Protein AF-D6D650-F1 (afdb_monomer)

Solvent-accessible surface area (backbone atoms only — not comparable to full-atom values): 5796 Å² total; per-residue (Å²): 101,77,64,57,51,71,76,31,85,38,40,68,58,40,50,51,52,49,51,56,52,37,74,76,39,76,80,54,61,45,76,73,54,95,55,26,28,45,30,69,37,45,34,67,76,69,76,48,48,52,88,59,14,30,40,35,36,34,39,56,46,74,81,48,100,88,41,71,48,78,42,78,76,47,68,47,44,38,88,82,43,81,77,82,52,72,68,58,50,54,52,52,34,44,78,70,72,76,100

pLDDT: mean 91.14, std 5.17, range [70.19, 97.25]

Foldseek 3Di:
DVVVVVVAVQVVVQVVVVVVVCVVPVPDADDPPPQKHKHFTARVRVVPGSVQAKIWIWHWDDPDPPDIDIDGLDMDTCVVPVDDDPVNVVVSCVVVVND

Nearest PDB structures (foldseek):
  2b5g-assembly1_B  TM=4.042E-01  e=1.408E+00  unclassified
  7mqa-assembly1_SM  TM=4.825E-01  e=2.651E+00  Homo sapiens
  5nly-assembly2_B  TM=4.611E-01  e=1.598E+00  Homo sapiens
  8k80-assembly1_C  TM=4.547E-01  e=1.703E+00  Langya virus
  5nop-assembly1_A  TM=3.815E-01  e=2.193E+00  Mojiang virus

Organism: NCBI:txid657309

Mean predicted aligned error: 3.71 Å

Radius of gyration: 13.58 Å; Cα contacts (8 Å, |Δi|>4): 145; chains: 1; bounding box: 32×32×32 Å

Secondary structure (DSSP, 8-state):
-HHHHHH-TTHHHHHHHHHHHHHH-TT-SEEEETTEEEEEE--GGGTSHHHHSEEEEEEEEESSSS-EEEEEEEEEETTT-S---HHHHHHHHHHTT--

InterPro domains:
  IPR009387 Toxin HigB-2 [PF06296] (31-92)

Sequence (99 aa):
MKHLSKRYKSLKEDLRNFGNDLLLNPEQGVSLGNNLRKIRIAITSKNKGKSGGARVITYTIIWTEIDTEIKLLTIYDKSERANITDKEIEDILKQNGIL

Structure (mmCIF, N/CA/C/O backbone):
data_AF-D6D650-F1
#
_entry.id   AF-D6D650-F1
#
loop_
_atom_site.group_PDB
_atom_site.id
_atom_site.type_symbol
_atom_site.label_atom_id
_atom_site.label_alt_id
_atom_site.label_comp_id
_atom_site.label_asym_id
_atom_site.label_entity_id
_atom_site.label_seq_id
_atom_site.pdbx_PDB_ins_code
_atom_site.Cartn_x
_atom_site.Cartn_y
_atom_site.Cartn_z
_atom_site.occupancy
_atom_site.B_iso_or_equiv
_atom_site.auth_seq_id
_atom_site.auth_comp_id
_atom_site.auth_asym_id
_atom_site.auth_atom_id
_atom_site.pdbx_PDB_model_num
ATOM 1 N N . MET A 1 1 ? 8.220 -4.518 4.875 1.00 70.19 1 MET A N 1
ATOM 2 C CA . MET A 1 1 ? 8.961 -3.418 4.202 1.00 70.19 1 MET A CA 1
ATOM 3 C C . MET A 1 1 ? 10.462 -3.689 4.080 1.00 70.19 1 MET A C 1
ATOM 5 O O . MET A 1 1 ? 10.962 -3.652 2.964 1.00 70.19 1 MET A O 1
ATOM 9 N N . LYS A 1 2 ? 11.185 -3.997 5.177 1.00 80.94 2 LYS A N 1
ATOM 10 C CA . LYS A 1 2 ? 12.654 -4.195 5.157 1.00 80.94 2 LYS A CA 1
ATOM 11 C C . LYS A 1 2 ? 13.145 -5.199 4.100 1.00 80.94 2 LYS A C 1
ATOM 13 O O . LYS A 1 2 ? 14.218 -4.997 3.543 1.00 80.94 2 LYS A O 1
ATOM 18 N N . HIS A 1 3 ? 12.385 -6.258 3.803 1.00 89.75 3 HIS A N 1
ATOM 19 C CA . HIS A 1 3 ? 12.767 -7.245 2.787 1.00 89.75 3 HIS A CA 1
ATOM 20 C C . HIS A 1 3 ? 12.637 -6.703 1.356 1.00 89.75 3 HIS A C 1
ATOM 22 O O . HIS A 1 3 ? 13.592 -6.800 0.591 1.00 89.75 3 HIS A O 1
ATOM 28 N N . LEU A 1 4 ? 11.515 -6.054 1.015 1.00 90.88 4 LEU A N 1
ATOM 29 C CA . LEU A 1 4 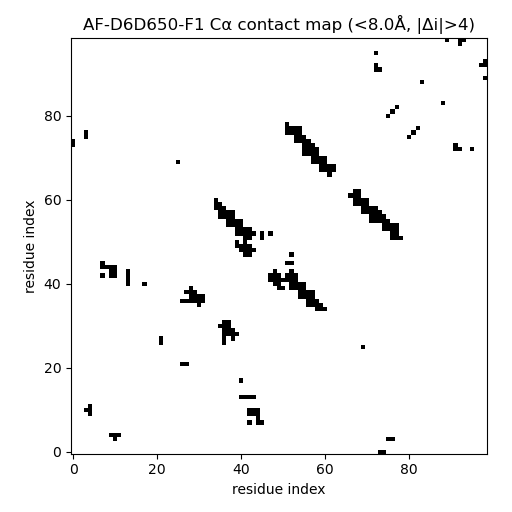? 11.311 -5.454 -0.309 1.00 90.88 4 LEU A CA 1
ATOM 30 C C . LEU A 1 4 ? 12.347 -4.366 -0.601 1.00 90.88 4 LEU A C 1
ATOM 32 O O . LEU A 1 4 ? 12.874 -4.320 -1.707 1.00 90.88 4 LEU A O 1
ATOM 36 N N . SER A 1 5 ? 12.688 -3.530 0.386 1.00 89.81 5 SER A N 1
ATOM 37 C CA . SER A 1 5 ? 13.705 -2.482 0.216 1.00 89.81 5 SER A CA 1
ATOM 38 C C . SER A 1 5 ? 15.106 -3.049 -0.022 1.00 89.81 5 SER A C 1
ATOM 40 O O . SER A 1 5 ? 15.894 -2.434 -0.731 1.00 89.81 5 SER A O 1
ATOM 42 N N . LYS A 1 6 ? 15.423 -4.226 0.537 1.00 91.62 6 LYS A N 1
ATOM 43 C CA . LYS A 1 6 ? 16.674 -4.944 0.238 1.00 91.62 6 LYS A CA 1
ATOM 44 C C . LYS A 1 6 ? 16.648 -5.571 -1.156 1.00 91.62 6 LYS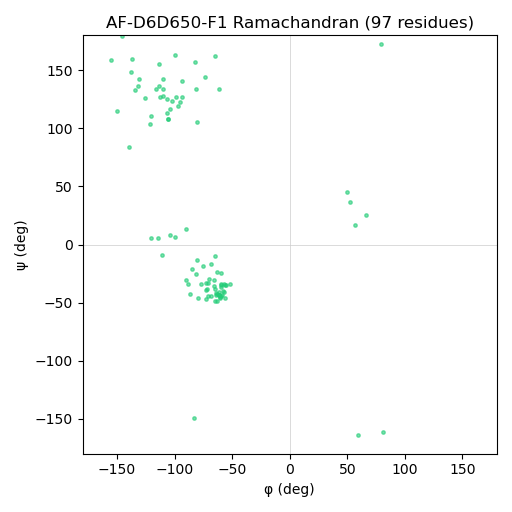 A C 1
ATOM 46 O O . LYS A 1 6 ? 17.658 -5.562 -1.850 1.00 91.62 6 LYS A O 1
ATOM 51 N N . ARG A 1 7 ? 15.497 -6.119 -1.558 1.00 93.69 7 ARG A N 1
ATOM 52 C CA . ARG A 1 7 ? 15.316 -6.807 -2.843 1.00 93.69 7 ARG A CA 1
ATOM 53 C C . ARG A 1 7 ? 15.309 -5.843 -4.030 1.00 93.69 7 ARG A C 1
ATOM 55 O O . ARG A 1 7 ? 15.844 -6.166 -5.087 1.00 93.69 7 ARG A O 1
ATOM 62 N N . TYR A 1 8 ? 14.710 -4.666 -3.865 1.00 95.69 8 TYR A N 1
ATOM 63 C CA . TYR A 1 8 ? 14.469 -3.712 -4.942 1.00 95.69 8 TYR A CA 1
ATOM 64 C C . TYR A 1 8 ? 15.132 -2.368 -4.652 1.00 95.69 8 TYR A C 1
ATOM 66 O O . TYR A 1 8 ? 14.616 -1.561 -3.882 1.00 95.69 8 TYR A O 1
ATOM 74 N N . LYS A 1 9 ? 16.258 -2.105 -5.332 1.00 94.38 9 LYS A N 1
ATOM 75 C CA . LYS A 1 9 ? 17.073 -0.888 -5.154 1.00 94.38 9 LYS A CA 1
ATOM 76 C C . LYS A 1 9 ? 16.276 0.410 -5.347 1.00 94.38 9 LYS A C 1
ATOM 78 O O . LYS A 1 9 ? 16.536 1.391 -4.664 1.00 94.38 9 LYS A O 1
ATOM 83 N N . SER A 1 10 ? 15.304 0.398 -6.261 1.00 96.88 10 SER A N 1
ATOM 84 C CA . SER A 1 10 ? 14.473 1.568 -6.590 1.00 96.88 10 SER A CA 1
ATOM 85 C C . SER A 1 10 ? 13.326 1.829 -5.613 1.00 96.88 10 SER A C 1
ATOM 87 O O . SER A 1 10 ? 12.789 2.931 -5.606 1.00 96.88 10 SER A O 1
ATOM 89 N N . LEU A 1 11 ? 12.985 0.877 -4.732 1.00 95.44 11 LEU A N 1
ATOM 90 C CA . LEU A 1 11 ? 11.737 0.935 -3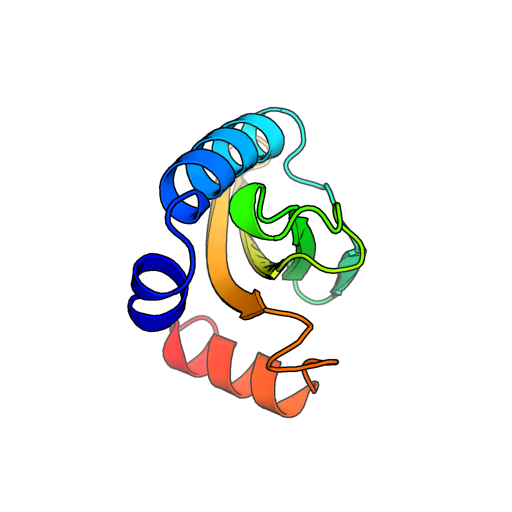.965 1.00 95.44 11 LEU A CA 1
ATOM 91 C C . LEU A 1 11 ? 11.618 2.183 -3.085 1.00 95.44 11 LEU A C 1
ATOM 93 O O . LEU A 1 11 ? 10.520 2.686 -2.877 1.00 95.44 11 LEU A O 1
ATOM 97 N N . LYS A 1 12 ? 12.737 2.681 -2.549 1.00 94.56 12 LYS A N 1
ATOM 98 C CA . LYS A 1 12 ? 12.737 3.903 -1.736 1.00 94.56 12 LYS A CA 1
ATOM 99 C C . LYS A 1 12 ? 12.311 5.124 -2.559 1.00 94.56 12 LYS A C 1
ATOM 101 O O . LYS A 1 12 ? 11.544 5.939 -2.060 1.00 94.56 12 LYS A O 1
ATOM 106 N N . GLU A 1 13 ? 12.795 5.227 -3.793 1.00 97.06 13 GLU A N 1
ATOM 107 C CA . GLU A 1 13 ? 12.409 6.297 -4.715 1.00 97.06 13 GLU A CA 1
ATOM 108 C C . GLU A 1 13 ? 10.968 6.116 -5.191 1.00 97.06 13 GLU A C 1
ATOM 110 O O . GLU A 1 13 ? 10.179 7.054 -5.143 1.00 97.06 13 GLU A O 1
ATOM 115 N N . ASP A 1 14 ? 10.591 4.884 -5.550 1.00 96.94 14 ASP A N 1
ATOM 116 C CA . ASP A 1 14 ? 9.228 4.554 -5.977 1.00 96.94 14 ASP A CA 1
ATOM 117 C C . ASP A 1 14 ? 8.195 4.927 -4.902 1.00 96.94 14 ASP A C 1
ATOM 119 O O . ASP A 1 14 ? 7.136 5.467 -5.214 1.00 96.94 14 ASP A O 1
ATOM 123 N N . LEU A 1 15 ? 8.511 4.681 -3.624 1.00 95.06 15 LEU A N 1
ATOM 124 C CA . LEU A 1 15 ? 7.658 5.056 -2.496 1.00 95.06 15 LEU A CA 1
ATOM 125 C C . LEU A 1 15 ? 7.613 6.563 -2.244 1.00 95.06 15 LEU A C 1
A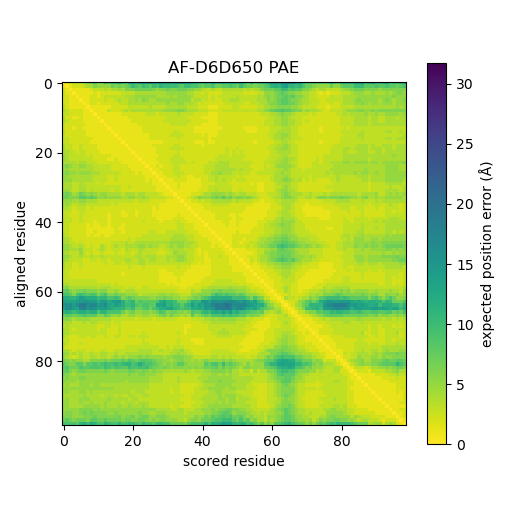TOM 127 O O . LEU A 1 15 ? 6.571 7.061 -1.825 1.00 95.06 15 LEU A O 1
ATOM 131 N N . ARG A 1 16 ? 8.707 7.293 -2.496 1.00 95.75 16 ARG A N 1
ATOM 132 C CA . ARG A 1 16 ? 8.698 8.759 -2.408 1.00 95.75 16 ARG A CA 1
ATOM 133 C C . ARG A 1 16 ? 7.775 9.352 -3.470 1.00 95.75 16 ARG A C 1
ATOM 135 O O . ARG A 1 16 ? 6.918 10.163 -3.138 1.00 95.75 16 ARG A O 1
ATOM 142 N N . ASN A 1 17 ? 7.911 8.899 -4.714 1.00 96.44 17 ASN A N 1
ATOM 143 C CA . ASN A 1 17 ? 7.053 9.330 -5.817 1.00 96.44 17 ASN A CA 1
ATOM 144 C C . ASN A 1 17 ? 5.592 8.964 -5.556 1.00 96.44 17 ASN A C 1
ATOM 146 O O . ASN A 1 17 ? 4.713 9.805 -5.695 1.00 96.44 17 ASN A O 1
ATOM 150 N N . PHE A 1 18 ? 5.347 7.746 -5.071 1.00 96.12 18 PHE A N 1
ATOM 151 C CA . PHE A 1 18 ? 4.015 7.331 -4.649 1.00 96.12 1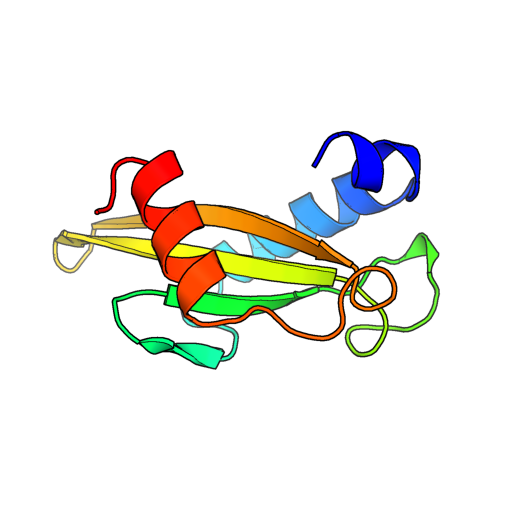8 PHE A CA 1
ATOM 152 C C . PHE A 1 18 ? 3.434 8.232 -3.547 1.00 96.12 18 PHE A C 1
ATOM 154 O O . PHE A 1 18 ? 2.254 8.558 -3.600 1.00 96.12 18 PHE A O 1
ATOM 161 N N . GLY A 1 19 ? 4.241 8.662 -2.571 1.00 94.88 19 GLY A N 1
ATOM 162 C CA . GLY A 1 19 ? 3.808 9.613 -1.546 1.00 94.88 19 GLY A CA 1
ATOM 163 C C . GLY A 1 19 ? 3.346 10.946 -2.140 1.00 94.88 19 GLY A C 1
ATOM 164 O O . GLY A 1 19 ? 2.279 11.433 -1.778 1.00 94.88 19 GLY A O 1
ATOM 165 N N . ASN A 1 20 ? 4.089 11.493 -3.105 1.00 95.69 20 ASN A N 1
ATOM 166 C CA . ASN A 1 20 ? 3.690 12.713 -3.815 1.00 95.69 20 ASN A CA 1
ATOM 167 C C . ASN A 1 20 ? 2.396 12.509 -4.620 1.00 95.69 20 ASN A C 1
ATOM 169 O O . ASN A 1 20 ? 1.491 13.338 -4.547 1.00 95.69 20 ASN A O 1
ATOM 173 N N . ASP A 1 21 ? 2.272 11.382 -5.328 1.00 94.94 21 ASP A N 1
ATOM 174 C CA . ASP A 1 21 ? 1.050 11.025 -6.057 1.00 94.94 21 ASP A CA 1
ATOM 175 C C . ASP A 1 21 ? -0.158 10.920 -5.112 1.00 94.94 21 ASP A C 1
ATOM 177 O O . ASP A 1 21 ? -1.277 11.277 -5.478 1.00 94.94 21 ASP A O 1
ATOM 181 N N . LEU A 1 22 ? 0.055 10.418 -3.893 1.00 93.44 22 LEU A N 1
ATOM 182 C CA . LEU A 1 22 ? -0.984 10.253 -2.880 1.00 93.44 22 LEU A CA 1
ATOM 183 C C . LEU A 1 22 ? -1.425 11.580 -2.264 1.00 93.44 22 LEU A C 1
ATOM 185 O O . LEU A 1 22 ? -2.607 11.733 -1.985 1.00 93.44 22 LEU A O 1
ATOM 189 N N . LEU A 1 23 ? -0.520 12.549 -2.120 1.00 91.25 23 LEU A N 1
ATOM 190 C CA . LEU A 1 23 ? -0.882 13.910 -1.710 1.00 91.25 23 LEU A CA 1
ATOM 191 C C . LEU A 1 23 ? -1.736 14.618 -2.771 1.00 91.25 23 LEU A C 1
ATOM 193 O O . LEU A 1 23 ? -2.638 15.374 -2.426 1.00 91.25 23 LEU A O 1
ATOM 197 N N . LEU A 1 24 ? -1.473 14.362 -4.056 1.00 93.62 24 LEU A N 1
ATOM 198 C CA . LEU A 1 24 ? -2.252 14.930 -5.161 1.00 93.62 24 LEU A CA 1
ATOM 199 C C . LEU A 1 24 ? -3.600 14.227 -5.360 1.00 93.62 24 LEU A C 1
ATOM 201 O O . LEU A 1 24 ? -4.574 14.858 -5.766 1.00 93.62 24 LEU A O 1
ATOM 205 N N . ASN A 1 25 ? -3.659 12.919 -5.105 1.00 92.94 25 ASN A N 1
ATOM 206 C CA . ASN A 1 25 ? -4.877 12.124 -5.212 1.00 92.94 25 ASN A CA 1
ATOM 207 C C . ASN A 1 25 ? -4.987 11.112 -4.051 1.00 92.94 25 ASN A C 1
ATOM 209 O O . ASN A 1 25 ? -4.636 9.934 -4.223 1.00 92.94 25 ASN A O 1
ATOM 213 N N . PRO A 1 26 ? -5.501 11.555 -2.886 1.00 89.94 26 PRO A N 1
ATOM 214 C CA . PRO A 1 26 ? -5.718 10.718 -1.700 1.00 89.94 26 PRO A CA 1
ATOM 215 C C . PRO A 1 26 ? -6.621 9.505 -1.963 1.00 89.94 26 PRO A C 1
ATOM 217 O O . PRO A 1 26 ? -6.403 8.414 -1.437 1.00 89.94 26 PRO A O 1
ATOM 220 N N . GLU A 1 27 ? -7.602 9.673 -2.853 1.00 91.12 27 GLU A N 1
ATOM 221 C CA . GLU A 1 27 ? -8.639 8.684 -3.155 1.00 91.12 27 GLU A CA 1
ATOM 222 C C . GLU A 1 27 ? -8.246 7.716 -4.288 1.00 91.12 27 GLU A C 1
ATOM 224 O O . GLU A 1 27 ? -9.085 6.983 -4.823 1.00 91.12 27 GLU A O 1
ATOM 229 N N . GLN A 1 28 ? -6.970 7.674 -4.678 1.00 94.75 28 GLN A N 1
ATOM 230 C CA . GLN A 1 28 ? -6.515 6.787 -5.745 1.00 94.75 28 GLN A CA 1
ATOM 231 C C . GLN A 1 28 ? -6.644 5.292 -5.390 1.00 94.75 28 GLN A C 1
ATOM 233 O O . GLN A 1 28 ? -6.730 4.873 -4.234 1.00 94.75 28 GLN A O 1
ATOM 238 N N . GLY A 1 29 ? -6.609 4.447 -6.421 1.00 94.38 29 GLY A N 1
ATOM 239 C CA . GLY A 1 29 ? -6.703 2.996 -6.270 1.00 94.38 29 GLY A CA 1
ATOM 240 C C . GLY A 1 29 ? -8.136 2.492 -6.108 1.00 94.38 29 GLY A C 1
ATOM 241 O O . GLY A 1 29 ? -9.097 3.151 -6.492 1.00 94.38 29 GLY A O 1
ATOM 242 N N . VAL A 1 30 ? -8.266 1.270 -5.596 1.00 95.50 30 VAL A N 1
ATOM 243 C CA . VAL A 1 30 ? -9.556 0.579 -5.460 1.00 95.50 30 VAL A CA 1
ATOM 244 C C . VAL A 1 30 ? -9.957 0.558 -3.993 1.00 95.50 30 VAL A C 1
ATOM 246 O O . VAL A 1 30 ? -9.180 0.073 -3.170 1.00 95.50 30 VAL A O 1
ATOM 249 N N . SER A 1 31 ? -11.156 1.054 -3.678 1.00 94.50 31 SER A N 1
ATOM 250 C CA . SER A 1 31 ? -11.728 0.930 -2.334 1.00 94.50 31 SER A CA 1
ATOM 251 C C . SER A 1 31 ? -11.919 -0.542 -1.974 1.00 94.50 31 SER A C 1
ATOM 253 O O . SER A 1 31 ? -12.400 -1.332 -2.789 1.00 94.50 31 SER A O 1
ATOM 255 N N . LEU A 1 32 ? -11.513 -0.907 -0.762 1.00 91.50 32 LEU A N 1
ATOM 256 C CA . LEU A 1 32 ? -11.781 -2.211 -0.156 1.00 91.50 32 LEU A CA 1
ATOM 257 C C . LEU A 1 32 ? -12.892 -2.124 0.910 1.00 91.50 32 LEU A C 1
ATOM 259 O O . LEU A 1 32 ? -13.131 -3.101 1.610 1.00 91.50 32 LEU A O 1
ATOM 263 N N . GLY A 1 33 ? -13.562 -0.969 1.035 1.00 88.75 33 GLY A N 1
ATOM 264 C CA . GLY A 1 33 ? -14.477 -0.666 2.143 1.00 88.75 33 GLY A CA 1
ATOM 265 C C . GLY A 1 33 ? -13.737 -0.248 3.419 1.00 88.75 33 GLY A C 1
ATOM 266 O O . GLY A 1 33 ? -12.513 -0.300 3.471 1.00 88.75 33 GLY A O 1
ATOM 267 N N . ASN A 1 34 ? -14.468 0.198 4.447 1.00 86.69 34 ASN A N 1
ATOM 268 C CA . ASN A 1 34 ? -13.916 0.553 5.768 1.00 86.69 34 ASN A CA 1
ATOM 269 C C . ASN A 1 34 ? -12.700 1.501 5.712 1.00 86.69 34 ASN A C 1
ATOM 271 O O . ASN A 1 34 ? -11.682 1.248 6.348 1.00 86.69 34 ASN A O 1
ATOM 275 N N . ASN A 1 35 ? -12.778 2.558 4.896 1.00 91.38 35 ASN A N 1
ATOM 276 C CA . ASN A 1 35 ? -11.695 3.524 4.653 1.00 91.38 35 ASN A CA 1
ATOM 277 C C . ASN A 1 35 ? -10.372 2.915 4.151 1.00 91.38 35 ASN A C 1
ATOM 279 O O . ASN A 1 35 ? -9.328 3.568 4.188 1.00 91.38 35 ASN A O 1
ATOM 283 N N . LEU A 1 36 ? -10.400 1.675 3.657 1.00 93.50 36 LEU A N 1
ATOM 284 C CA . LEU A 1 36 ? -9.245 1.007 3.083 1.00 93.50 36 LEU A CA 1
ATOM 285 C C . LEU A 1 36 ? -9.189 1.187 1.574 1.00 93.50 36 LEU A C 1
ATOM 287 O O . LEU A 1 36 ? -10.190 1.056 0.863 1.00 93.50 36 LEU A O 1
ATOM 291 N N . ARG A 1 37 ? -7.976 1.386 1.059 1.00 95.00 37 ARG A N 1
ATOM 292 C CA . ARG A 1 37 ? -7.712 1.436 -0.382 1.00 95.00 37 ARG A CA 1
ATOM 293 C C . ARG A 1 37 ? -6.543 0.538 -0.759 1.00 95.00 37 ARG A C 1
ATOM 295 O O . ARG A 1 37 ? -5.551 0.422 -0.044 1.00 95.00 37 ARG A O 1
ATOM 302 N N . LYS A 1 38 ? -6.661 -0.106 -1.921 1.00 94.56 38 LYS A N 1
ATOM 303 C CA . LYS A 1 38 ? -5.611 -0.908 -2.557 1.00 94.56 38 LYS A CA 1
ATOM 304 C C . LYS A 1 38 ? -5.044 -0.155 -3.744 1.00 94.56 38 LYS A C 1
ATOM 306 O O . LYS A 1 38 ? -5.712 -0.005 -4.771 1.00 94.56 38 LYS A O 1
ATOM 311 N N . ILE A 1 39 ? -3.786 0.243 -3.635 1.00 96.12 39 ILE A N 1
ATOM 312 C CA . ILE A 1 39 ? -3.116 1.066 -4.638 1.00 96.12 39 ILE A CA 1
ATOM 313 C C . ILE A 1 39 ? -1.994 0.270 -5.301 1.00 96.12 39 ILE A C 1
ATOM 315 O O . ILE A 1 39 ? -1.251 -0.465 -4.652 1.00 96.12 39 ILE A O 1
ATOM 319 N N . ARG A 1 40 ? -1.900 0.370 -6.630 1.00 95.19 40 ARG A N 1
ATOM 320 C CA . ARG A 1 40 ? -0.888 -0.322 -7.439 1.00 95.19 40 ARG A CA 1
ATOM 321 C C . ARG A 1 40 ? 0.264 0.626 -7.725 1.00 95.19 40 ARG A C 1
ATOM 323 O O . ARG A 1 40 ? 0.070 1.619 -8.425 1.00 95.19 40 ARG A O 1
ATOM 330 N N . ILE A 1 41 ? 1.455 0.259 -7.277 1.00 96.00 41 ILE A N 1
ATOM 331 C CA . ILE A 1 41 ? 2.682 1.006 -7.544 1.00 96.00 41 ILE A CA 1
ATOM 332 C C . ILE A 1 41 ? 3.576 0.216 -8.497 1.00 96.00 41 ILE A C 1
ATOM 334 O O . ILE A 1 41 ? 3.647 -1.016 -8.445 1.00 96.00 41 ILE A O 1
ATOM 338 N N . ALA A 1 42 ? 4.248 0.916 -9.404 1.00 96.81 42 ALA A N 1
ATOM 339 C CA . ALA A 1 42 ? 5.342 0.313 -10.148 1.00 96.81 42 ALA A CA 1
ATOM 340 C C . ALA A 1 42 ? 6.547 0.182 -9.207 1.00 96.81 42 ALA A C 1
ATOM 342 O O . ALA A 1 42 ? 6.762 1.040 -8.361 1.00 96.81 42 ALA A O 1
ATOM 343 N N . ILE A 1 43 ? 7.314 -0.898 -9.356 1.00 96.81 43 ILE A N 1
ATOM 344 C CA . ILE A 1 43 ? 8.663 -0.969 -8.793 1.00 96.81 43 ILE A CA 1
ATOM 345 C C . ILE A 1 43 ? 9.599 -0.818 -9.980 1.00 96.81 43 ILE A C 1
ATOM 347 O O . ILE A 1 43 ? 9.665 -1.730 -10.814 1.00 96.81 43 ILE A O 1
ATOM 351 N N . THR A 1 44 ? 10.271 0.322 -10.096 1.00 97.25 44 THR A N 1
ATOM 352 C CA . THR A 1 44 ? 10.976 0.708 -11.328 1.00 97.25 44 THR A CA 1
ATOM 353 C C . THR A 1 44 ? 12.038 -0.323 -11.698 1.00 97.25 44 THR A C 1
ATOM 355 O O . THR A 1 44 ? 12.068 -0.816 -12.821 1.00 97.25 44 THR A O 1
ATOM 358 N N . SER A 1 45 ? 12.807 -0.801 -10.718 1.00 96.75 45 SER A N 1
ATOM 359 C CA . SER A 1 45 ? 13.850 -1.817 -10.920 1.00 96.75 45 SER A CA 1
ATOM 360 C C . SER A 1 45 ? 13.327 -3.185 -11.369 1.00 96.75 45 SER A C 1
ATOM 362 O O . SER A 1 45 ? 14.131 -4.043 -11.721 1.00 96.75 45 SER A O 1
ATOM 364 N N . LYS A 1 46 ? 12.007 -3.428 -11.353 1.00 94.81 46 LYS A N 1
ATOM 365 C CA . LYS A 1 46 ? 11.418 -4.650 -11.923 1.00 94.81 46 LYS A CA 1
ATOM 366 C C . LYS A 1 46 ? 11.160 -4.539 -13.426 1.00 94.81 46 LYS A C 1
ATOM 368 O O . LYS A 1 46 ? 11.019 -5.577 -14.062 1.00 94.81 46 LYS A O 1
ATOM 373 N N . ASN A 1 47 ? 11.055 -3.333 -13.993 1.00 94.69 47 ASN A N 1
ATOM 374 C CA . ASN A 1 47 ? 10.726 -3.107 -15.409 1.00 94.69 47 ASN A CA 1
ATOM 375 C C . ASN A 1 47 ? 9.450 -3.843 -15.882 1.00 94.69 47 ASN A C 1
ATOM 377 O O . ASN A 1 47 ? 9.383 -4.355 -16.997 1.00 94.69 47 ASN A O 1
ATOM 381 N N . LYS A 1 48 ? 8.425 -3.939 -15.019 1.00 94.06 48 LYS A N 1
ATOM 382 C CA . LYS A 1 48 ? 7.127 -4.592 -15.321 1.00 94.06 48 LYS A CA 1
ATOM 383 C C . LYS A 1 48 ? 5.914 -3.657 -15.194 1.00 94.06 48 LYS A C 1
ATOM 385 O O . LYS A 1 48 ? 4.775 -4.114 -15.273 1.00 94.06 48 LYS A O 1
ATOM 390 N N . GLY A 1 49 ? 6.139 -2.365 -14.944 1.00 94.50 49 GLY A N 1
ATOM 391 C CA . GLY A 1 49 ? 5.078 -1.388 -14.680 1.00 94.50 49 GLY A CA 1
ATOM 392 C C . GLY A 1 49 ? 4.207 -1.729 -13.458 1.00 94.50 49 GLY A C 1
ATOM 393 O O . GLY A 1 49 ? 4.553 -2.570 -12.625 1.00 94.50 49 GLY A O 1
ATOM 394 N N . LYS A 1 50 ? 3.033 -1.090 -13.348 1.00 93.69 50 LYS A N 1
ATOM 395 C CA . LYS A 1 50 ? 2.096 -1.264 -12.214 1.00 93.69 50 LYS A CA 1
ATOM 396 C C . LYS A 1 50 ? 1.443 -2.653 -12.153 1.00 93.69 50 LYS A C 1
ATOM 398 O O . LYS A 1 50 ? 0.813 -3.006 -11.158 1.00 93.69 50 LYS A O 1
ATOM 403 N N . SER A 1 51 ? 1.469 -3.435 -13.235 1.00 91.75 51 SER A N 1
ATOM 404 C CA . SER A 1 51 ? 0.872 -4.782 -13.288 1.00 91.75 51 SER A CA 1
ATOM 405 C C . SER A 1 51 ? 1.760 -5.864 -12.695 1.00 91.75 51 SER A C 1
ATOM 407 O O . SER A 1 51 ? 1.204 -6.861 -12.229 1.00 91.75 51 SER A O 1
ATOM 409 N N . GLY A 1 52 ? 3.079 -5.657 -12.677 1.00 92.75 52 GLY A N 1
ATOM 410 C CA . GLY A 1 52 ? 4.063 -6.536 -12.038 1.00 92.75 52 GLY A CA 1
ATOM 411 C C . GLY A 1 52 ? 4.796 -5.914 -10.843 1.00 92.75 52 GLY A C 1
ATOM 412 O O . GLY A 1 52 ? 5.740 -6.523 -10.341 1.00 92.75 52 GLY A O 1
ATOM 413 N N . GLY A 1 53 ? 4.401 -4.711 -10.419 1.00 95.06 53 GLY A N 1
ATOM 414 C CA . GLY A 1 53 ? 4.950 -4.018 -9.254 1.00 95.06 53 GLY A CA 1
ATOM 415 C C . GLY A 1 53 ? 4.328 -4.461 -7.925 1.00 95.06 53 GLY A C 1
ATOM 416 O O . GLY A 1 53 ? 3.898 -5.607 -7.766 1.00 95.06 53 GLY A O 1
ATOM 417 N N . ALA A 1 54 ? 4.272 -3.534 -6.972 1.00 95.31 54 ALA A N 1
ATOM 418 C CA . ALA A 1 54 ? 3.734 -3.772 -5.638 1.00 95.31 54 ALA A CA 1
ATOM 419 C C . ALA A 1 54 ? 2.300 -3.260 -5.476 1.00 95.31 54 ALA A C 1
ATOM 421 O O . ALA A 1 54 ? 1.785 -2.454 -6.257 1.00 95.31 54 ALA A O 1
ATOM 422 N N . ARG A 1 55 ? 1.652 -3.756 -4.426 1.00 94.56 55 ARG A N 1
ATOM 423 C CA . ARG A 1 55 ? 0.378 -3.258 -3.929 1.00 94.56 55 ARG A CA 1
ATOM 424 C C . ARG A 1 55 ? 0.569 -2.711 -2.530 1.00 94.56 55 ARG A C 1
ATOM 426 O O . ARG A 1 55 ? 1.199 -3.359 -1.697 1.00 94.56 55 ARG A O 1
ATOM 433 N N . VAL A 1 56 ? 0.009 -1.535 -2.305 1.00 95.25 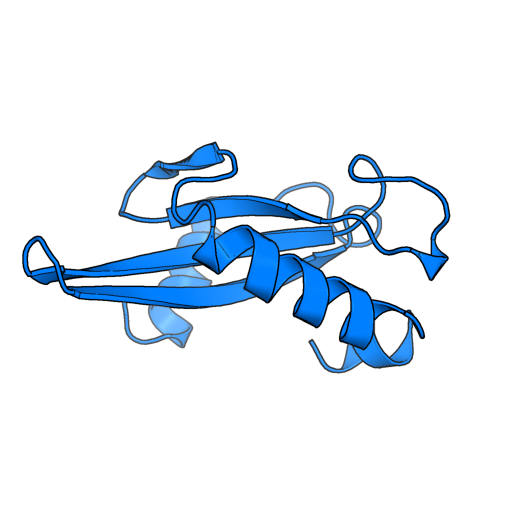56 VAL A N 1
ATOM 434 C CA . VAL A 1 56 ? -0.021 -0.852 -1.016 1.00 95.25 56 VAL A CA 1
ATOM 435 C C . VAL A 1 56 ? -1.459 -0.866 -0.520 1.00 95.25 56 VAL A C 1
ATOM 437 O O . VAL A 1 56 ? -2.374 -0.596 -1.301 1.00 95.25 56 VAL A O 1
ATOM 440 N N . ILE A 1 57 ? -1.654 -1.216 0.748 1.00 94.31 57 ILE A N 1
ATOM 441 C CA . ILE A 1 57 ? -2.930 -1.049 1.443 1.00 94.31 57 ILE A CA 1
ATOM 442 C C . ILE A 1 57 ? -2.810 0.172 2.341 1.00 94.31 57 ILE A C 1
ATOM 444 O O . ILE A 1 57 ? -1.907 0.231 3.181 1.00 94.31 57 ILE A O 1
ATOM 448 N N . THR A 1 58 ? -3.706 1.130 2.147 1.00 95.06 58 THR A N 1
ATOM 449 C CA . THR A 1 58 ? -3.804 2.341 2.961 1.00 95.06 58 THR A CA 1
ATOM 450 C C . THR A 1 58 ? -5.099 2.355 3.756 1.00 95.06 58 THR A C 1
ATOM 452 O O . THR A 1 58 ? -6.071 1.727 3.341 1.00 95.06 58 THR A O 1
ATOM 455 N N . TYR A 1 59 ? -5.097 3.081 4.871 1.00 93.31 59 TYR A N 1
ATOM 456 C CA . TYR A 1 59 ? -6.268 3.396 5.682 1.00 93.31 59 TYR A CA 1
ATOM 457 C C . TYR A 1 59 ? -6.371 4.905 5.868 1.00 93.31 59 TYR A C 1
ATOM 459 O O . TYR A 1 59 ? -5.404 5.531 6.307 1.00 93.31 59 TYR A O 1
ATOM 467 N N . THR A 1 60 ? -7.522 5.473 5.527 1.00 91.50 60 THR A N 1
ATOM 468 C CA . THR A 1 60 ? -7.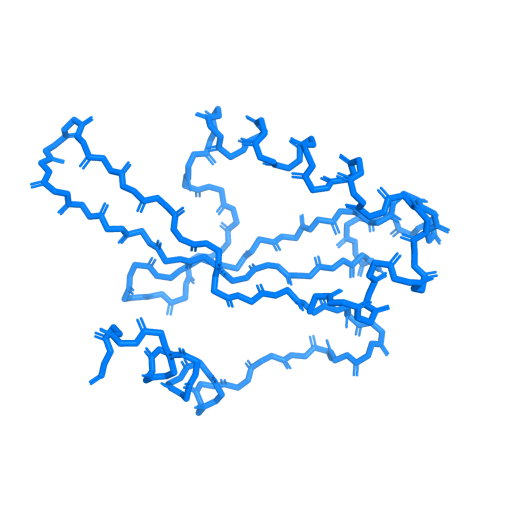789 6.905 5.671 1.00 91.50 60 THR A CA 1
ATOM 469 C C . THR A 1 60 ? -8.515 7.166 6.988 1.00 91.50 60 THR A C 1
ATOM 471 O O . THR A 1 60 ? -9.587 6.617 7.243 1.00 91.50 60 THR A O 1
ATOM 474 N N . ILE A 1 61 ? -7.940 8.017 7.830 1.00 86.94 61 ILE A N 1
ATOM 475 C CA . ILE A 1 61 ? -8.584 8.568 9.020 1.00 86.94 61 ILE A CA 1
ATOM 476 C C . ILE A 1 61 ? -9.094 9.953 8.655 1.00 86.94 61 ILE A C 1
ATOM 478 O O . ILE A 1 61 ? -8.339 10.782 8.154 1.00 86.94 61 ILE A O 1
ATOM 482 N N . ILE A 1 62 ? -10.375 10.192 8.905 1.00 84.19 62 ILE A N 1
ATOM 483 C CA . ILE A 1 62 ? -11.019 11.481 8.674 1.00 84.19 62 ILE A CA 1
ATOM 484 C C . ILE A 1 62 ? -11.221 12.112 10.049 1.00 84.19 62 ILE A C 1
ATOM 486 O O . ILE A 1 62 ? -12.038 11.624 10.830 1.00 84.19 62 ILE A O 1
ATOM 490 N N . TRP A 1 63 ? -10.442 13.146 10.362 1.00 82.81 63 TRP A N 1
ATOM 491 C CA . TRP A 1 63 ? -10.552 13.883 11.623 1.00 82.81 63 TRP A CA 1
ATOM 492 C C . TRP A 1 63 ? -11.604 14.990 11.513 1.00 82.81 63 TRP A C 1
ATOM 494 O O . TRP A 1 63 ? -12.426 15.160 12.411 1.00 82.81 63 TRP A O 1
ATOM 504 N N . THR A 1 64 ? -11.608 15.712 10.389 1.00 81.38 64 THR A N 1
ATOM 505 C CA . THR A 1 64 ? -12.619 16.714 10.009 1.00 81.38 64 THR A CA 1
ATOM 506 C C . THR A 1 64 ? -12.811 16.696 8.486 1.00 81.38 64 THR A C 1
ATOM 508 O O . THR A 1 64 ? -12.120 15.956 7.791 1.00 81.38 64 THR A O 1
ATOM 511 N N . GLU A 1 65 ? -13.705 17.524 7.933 1.00 73.56 65 GLU A N 1
ATOM 512 C CA . GLU A 1 65 ? -13.874 17.632 6.470 1.00 73.56 65 GLU A CA 1
ATOM 513 C C . GLU A 1 65 ? -12.601 18.084 5.731 1.00 73.56 65 GLU A C 1
ATOM 515 O O . GLU A 1 65 ? -12.438 17.781 4.551 1.00 73.56 65 GLU A O 1
ATOM 520 N N . ILE A 1 66 ? -11.692 18.788 6.416 1.00 77.25 66 ILE A N 1
ATOM 521 C CA . ILE A 1 66 ? -10.455 19.335 5.834 1.00 77.25 66 ILE A CA 1
ATOM 522 C C . ILE A 1 66 ? -9.185 18.640 6.333 1.00 77.25 66 ILE A C 1
ATOM 524 O O . ILE A 1 66 ? -8.108 18.896 5.797 1.00 77.25 66 ILE A O 1
ATOM 528 N N . ASP A 1 67 ? -9.297 17.781 7.348 1.00 83.06 67 ASP A N 1
ATOM 529 C CA . ASP A 1 67 ? -8.155 17.121 7.976 1.00 83.06 67 ASP A CA 1
ATOM 530 C C . ASP A 1 67 ? -8.287 15.604 7.867 1.00 83.06 67 ASP A C 1
ATOM 532 O O . ASP A 1 67 ? -9.165 14.976 8.473 1.00 83.06 67 ASP A O 1
ATOM 536 N N . THR A 1 68 ? -7.409 15.024 7.053 1.00 86.12 68 THR A N 1
ATOM 537 C CA . THR A 1 68 ? -7.367 13.590 6.782 1.00 86.12 68 THR A CA 1
ATOM 538 C C . THR A 1 68 ? -5.942 13.082 6.918 1.00 86.12 68 THR A C 1
ATOM 540 O O . THR A 1 68 ? -4.987 13.689 6.436 1.00 86.12 68 THR A O 1
ATOM 543 N N . GLU A 1 69 ? -5.796 11.932 7.562 1.00 90.31 69 GLU A N 1
ATOM 544 C CA . GLU A 1 69 ? -4.524 11.237 7.703 1.00 90.31 69 GLU A CA 1
ATOM 545 C C . GLU A 1 69 ? -4.589 9.930 6.913 1.00 90.31 69 GLU A C 1
ATOM 547 O O . GLU A 1 69 ? -5.479 9.108 7.125 1.00 90.31 69 GLU A O 1
ATOM 552 N N . ILE A 1 70 ? -3.625 9.700 6.019 1.00 92.06 70 ILE A N 1
ATOM 553 C CA . ILE A 1 70 ? -3.515 8.426 5.304 1.00 92.06 70 ILE A CA 1
ATOM 554 C C . ILE A 1 70 ? -2.383 7.594 5.898 1.00 92.06 70 ILE A C 1
ATOM 556 O O . ILE A 1 70 ? -1.204 7.932 5.783 1.00 92.06 70 ILE A O 1
ATOM 560 N N . LYS A 1 71 ? -2.738 6.441 6.467 1.00 91.75 71 LYS A N 1
ATOM 561 C CA . LYS A 1 71 ? -1.790 5.454 6.988 1.00 91.75 71 LYS A CA 1
ATOM 562 C C . LYS A 1 71 ? -1.484 4.399 5.935 1.00 91.75 71 LYS A C 1
ATOM 564 O O . LYS A 1 71 ? -2.386 3.742 5.420 1.00 91.75 71 LYS A O 1
ATOM 569 N N . LEU A 1 72 ? -0.203 4.177 5.642 1.00 92.62 72 LEU A N 1
ATOM 570 C CA . LEU A 1 72 ? 0.242 3.008 4.879 1.00 92.62 72 LEU A CA 1
ATOM 571 C C . LEU A 1 72 ? 0.312 1.798 5.815 1.00 92.62 72 LEU A C 1
ATOM 573 O O . LEU A 1 72 ? 1.248 1.681 6.601 1.00 92.62 72 LEU A O 1
ATOM 577 N N . LEU A 1 73 ? -0.649 0.882 5.701 1.00 92.12 73 LEU A N 1
ATOM 578 C CA . LEU A 1 73 ? -0.717 -0.295 6.570 1.00 92.12 73 LEU A CA 1
ATOM 579 C C . LEU A 1 73 ? 0.246 -1.392 6.129 1.00 92.12 73 LEU A C 1
ATOM 581 O O . LEU A 1 73 ? 0.946 -1.997 6.938 1.00 92.12 73 LEU A O 1
ATOM 585 N N . THR A 1 74 ? 0.277 -1.684 4.827 1.00 91.62 74 THR A N 1
ATOM 586 C CA . THR A 1 74 ? 1.180 -2.707 4.301 1.00 91.62 74 THR A CA 1
ATOM 587 C C . THR A 1 74 ? 1.520 -2.498 2.835 1.00 91.62 74 THR A C 1
ATOM 589 O O . THR A 1 74 ? 0.788 -1.861 2.080 1.00 91.62 74 THR A O 1
ATOM 592 N N . ILE A 1 75 ? 2.636 -3.092 2.426 1.00 93.75 75 ILE A N 1
ATOM 593 C CA . ILE A 1 75 ? 3.087 -3.184 1.043 1.00 93.75 75 ILE A CA 1
ATOM 594 C C . ILE A 1 75 ? 3.548 -4.612 0.764 1.00 93.75 75 ILE A C 1
ATOM 596 O O . ILE A 1 75 ? 4.339 -5.179 1.523 1.00 93.75 75 ILE A O 1
ATOM 600 N N . TYR A 1 76 ? 3.103 -5.169 -0.358 1.00 93.06 76 TYR A N 1
ATOM 601 C CA . TYR A 1 76 ? 3.542 -6.474 -0.839 1.00 93.06 76 TYR A CA 1
ATOM 602 C C . TYR A 1 76 ? 3.788 -6.462 -2.344 1.00 93.06 76 TYR A C 1
ATOM 604 O O . TYR A 1 76 ? 3.133 -5.753 -3.110 1.00 93.06 76 TYR A O 1
ATOM 612 N N . ASP A 1 77 ? 4.743 -7.272 -2.782 1.00 93.75 77 ASP A N 1
ATOM 613 C CA . ASP A 1 77 ? 5.005 -7.484 -4.196 1.00 93.75 77 ASP A CA 1
ATOM 614 C C . ASP A 1 77 ? 4.026 -8.512 -4.780 1.00 93.75 77 ASP A C 1
ATOM 616 O O . ASP A 1 77 ? 3.844 -9.591 -4.217 1.00 93.75 77 ASP A O 1
ATOM 620 N N . LYS A 1 78 ? 3.437 -8.224 -5.948 1.00 92.31 78 LYS A N 1
ATOM 621 C CA . LYS A 1 78 ? 2.550 -9.161 -6.647 1.00 92.31 78 LYS A CA 1
ATOM 622 C C . LYS A 1 78 ? 3.202 -10.511 -6.945 1.00 92.31 78 LYS A C 1
ATOM 624 O O . LYS A 1 78 ? 2.492 -11.513 -6.940 1.00 92.31 78 LYS A O 1
ATOM 629 N N . SER A 1 79 ? 4.506 -10.546 -7.235 1.00 89.94 79 SER A N 1
ATOM 630 C CA . SER A 1 79 ? 5.194 -11.821 -7.503 1.00 89.94 79 SER A CA 1
ATOM 631 C C . SER A 1 79 ? 5.461 -12.645 -6.248 1.00 89.94 79 SER A C 1
ATOM 633 O O . SER A 1 79 ? 5.710 -13.836 -6.364 1.00 89.94 79 SER A O 1
ATOM 635 N N . GLU A 1 80 ? 5.423 -12.029 -5.066 1.00 89.38 80 GLU A N 1
ATOM 636 C CA . GLU A 1 80 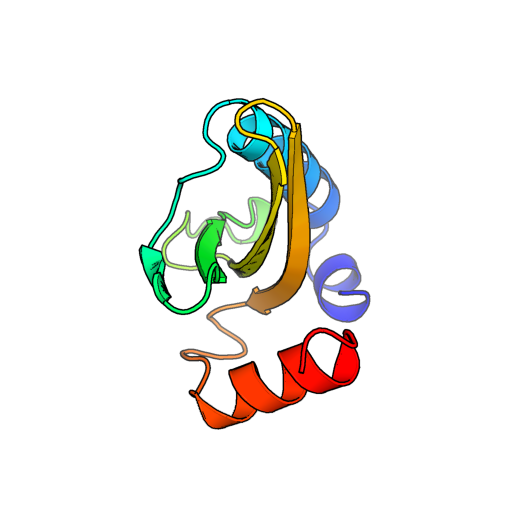? 5.488 -12.752 -3.790 1.00 89.38 80 GLU A CA 1
ATOM 637 C C . GLU A 1 80 ? 4.086 -13.161 -3.331 1.00 89.38 80 GLU A C 1
ATOM 639 O O . GLU A 1 80 ? 3.907 -14.218 -2.736 1.00 89.38 80 GLU A O 1
ATOM 644 N N . ARG A 1 81 ? 3.083 -12.324 -3.623 1.00 83.00 81 ARG A N 1
ATOM 645 C CA . ARG A 1 81 ? 1.707 -12.523 -3.183 1.00 83.00 81 ARG A CA 1
ATOM 646 C C . ARG A 1 81 ? 0.708 -11.938 -4.176 1.00 83.00 81 ARG A C 1
ATOM 648 O O . ARG A 1 81 ? 0.617 -10.723 -4.373 1.00 83.00 81 ARG A O 1
ATOM 655 N N . ALA A 1 82 ? -0.083 -12.812 -4.794 1.00 80.06 82 ALA A N 1
ATOM 656 C CA . ALA A 1 82 ? -1.026 -12.409 -5.832 1.00 80.06 82 ALA A CA 1
ATOM 657 C C . ALA A 1 82 ? -2.177 -11.549 -5.281 1.00 80.06 82 ALA A C 1
ATOM 659 O O . ALA A 1 82 ? -2.481 -10.513 -5.887 1.00 80.06 82 ALA A O 1
ATOM 660 N N . ASN A 1 83 ? -2.750 -11.959 -4.141 1.00 82.31 83 ASN A N 1
ATOM 661 C CA . ASN A 1 83 ? -3.916 -11.361 -3.487 1.00 82.31 83 ASN A CA 1
ATOM 662 C C . ASN A 1 83 ? -3.731 -11.258 -1.965 1.00 82.31 83 ASN A C 1
ATOM 664 O O . ASN A 1 83 ? -2.919 -11.965 -1.369 1.00 82.31 83 ASN A O 1
ATOM 668 N N . ILE A 1 84 ? -4.512 -10.370 -1.356 1.00 86.00 84 ILE A N 1
ATOM 669 C CA . ILE A 1 84 ? -4.691 -10.253 0.090 1.00 86.00 84 ILE A CA 1
ATOM 670 C C . ILE A 1 84 ? -6.111 -10.704 0.422 1.00 86.00 84 ILE A C 1
ATOM 672 O O . ILE A 1 84 ? -7.042 -10.264 -0.251 1.00 86.00 84 ILE A O 1
ATOM 676 N N . THR A 1 85 ? -6.257 -11.627 1.369 1.00 88.94 85 THR A N 1
ATOM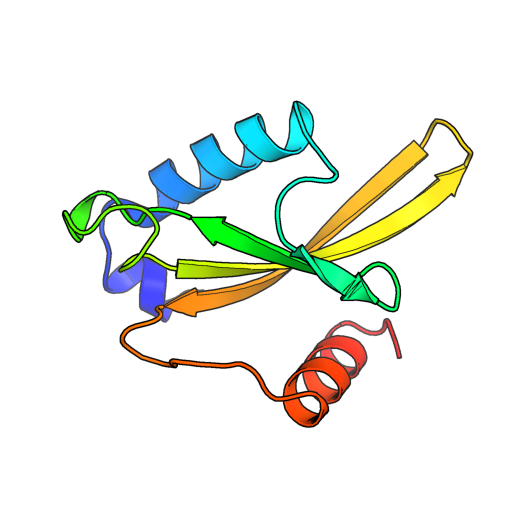 677 C CA . THR A 1 85 ? -7.569 -12.104 1.825 1.00 88.94 85 THR A CA 1
ATOM 678 C C . THR A 1 85 ? -8.159 -11.147 2.853 1.00 88.94 85 THR A C 1
ATOM 680 O O . THR A 1 85 ? -7.418 -10.429 3.527 1.00 88.94 85 THR A O 1
ATOM 683 N N . ASP A 1 86 ? -9.480 -11.169 3.016 1.00 88.19 86 ASP A N 1
ATOM 684 C CA . ASP A 1 86 ? -10.173 -10.325 3.998 1.00 88.19 86 ASP A CA 1
ATOM 685 C C . ASP A 1 86 ? -9.701 -10.608 5.427 1.00 88.19 86 ASP A C 1
ATOM 687 O O . ASP A 1 86 ? -9.532 -9.686 6.222 1.00 88.19 86 ASP A O 1
ATOM 691 N N . LYS A 1 87 ? -9.379 -11.874 5.728 1.00 90.81 87 LYS A N 1
ATOM 692 C CA . LYS A 1 87 ? -8.823 -12.255 7.028 1.00 90.81 87 LYS A CA 1
ATOM 693 C C . LYS A 1 87 ? -7.488 -11.569 7.305 1.00 90.81 87 LYS A C 1
ATOM 695 O O . LYS A 1 87 ? -7.263 -11.047 8.389 1.00 90.81 87 LYS A O 1
ATOM 700 N N . GLU A 1 88 ? -6.614 -11.523 6.307 1.00 89.12 88 GLU A N 1
ATOM 701 C CA . GLU A 1 88 ? -5.313 -10.872 6.450 1.00 89.12 88 GLU A CA 1
ATOM 702 C C . GLU A 1 88 ? -5.445 -9.346 6.555 1.00 89.12 88 GLU A C 1
ATOM 704 O O . GLU A 1 88 ? -4.620 -8.715 7.210 1.00 89.12 88 GLU A O 1
ATOM 709 N N . ILE A 1 89 ? -6.469 -8.744 5.936 1.00 89.38 89 ILE A N 1
ATOM 710 C CA . ILE A 1 89 ? -6.798 -7.324 6.141 1.00 89.38 89 ILE A CA 1
ATOM 711 C C . ILE A 1 89 ? -7.197 -7.089 7.597 1.00 89.38 89 ILE A C 1
ATOM 713 O O . ILE A 1 89 ? -6.665 -6.178 8.224 1.00 89.38 89 ILE A O 1
ATOM 717 N N . GLU A 1 90 ? -8.091 -7.917 8.136 1.00 90.56 90 GLU A N 1
ATOM 718 C CA . GLU A 1 90 ? -8.525 -7.844 9.534 1.00 90.56 90 GLU A CA 1
ATOM 719 C C . GLU A 1 90 ? -7.329 -7.936 10.495 1.00 90.56 90 GLU A C 1
ATOM 721 O O . GLU A 1 90 ? -7.192 -7.122 11.408 1.00 90.56 90 GLU A O 1
ATOM 726 N N . ASP A 1 91 ? -6.417 -8.878 10.256 1.00 91.38 91 ASP A N 1
ATOM 727 C CA . ASP A 1 91 ? -5.219 -9.046 11.080 1.00 91.38 91 ASP A CA 1
ATOM 728 C C . ASP A 1 91 ? -4.278 -7.834 10.980 1.00 91.38 91 ASP A C 1
ATOM 730 O O . ASP A 1 91 ? -3.709 -7.405 11.986 1.00 91.38 91 ASP A O 1
ATOM 734 N N . ILE A 1 92 ? -4.136 -7.238 9.790 1.00 89.12 92 ILE A N 1
ATOM 735 C CA . ILE A 1 92 ? -3.370 -5.998 9.601 1.00 89.12 92 ILE A CA 1
ATOM 736 C C . ILE A 1 92 ? -4.013 -4.842 10.373 1.00 89.12 92 ILE A C 1
ATOM 738 O O . ILE A 1 92 ? -3.291 -4.068 11.001 1.00 89.12 92 ILE A O 1
ATOM 742 N N . LEU A 1 93 ? -5.342 -4.714 10.355 1.00 89.56 93 LEU A N 1
ATOM 743 C CA . LEU A 1 93 ? -6.049 -3.680 11.115 1.00 89.56 93 LEU A CA 1
ATOM 744 C C . LEU A 1 93 ? -5.795 -3.824 12.620 1.00 89.56 93 LEU A C 1
ATOM 746 O O . LEU A 1 93 ? -5.433 -2.837 13.263 1.00 89.56 93 LEU A O 1
ATOM 750 N N . LYS A 1 94 ? -5.875 -5.052 13.150 1.00 91.25 94 LYS A N 1
ATOM 751 C CA . LYS A 1 94 ? -5.582 -5.356 14.563 1.00 91.25 94 LYS A CA 1
ATOM 752 C C . LYS A 1 94 ? -4.150 -5.021 14.952 1.00 91.25 94 LYS A C 1
ATOM 754 O O . LYS A 1 94 ? -3.903 -4.367 15.960 1.00 91.25 94 LYS A O 1
ATOM 759 N N . GLN A 1 95 ? -3.186 -5.407 14.119 1.00 89.00 95 GLN A N 1
ATOM 760 C CA . GLN A 1 95 ? -1.769 -5.106 14.356 1.00 89.00 95 GLN A CA 1
ATOM 761 C C . GLN A 1 95 ? -1.460 -3.603 14.352 1.00 89.00 95 GLN A C 1
ATOM 763 O O . GLN A 1 95 ? -0.469 -3.187 14.947 1.00 89.00 95 GLN A O 1
ATOM 768 N N . ASN A 1 96 ? -2.289 -2.794 13.687 1.00 86.00 96 ASN A N 1
ATOM 769 C CA . ASN A 1 96 ? -2.148 -1.340 13.629 1.00 86.00 96 ASN A CA 1
ATOM 770 C C . ASN A 1 96 ? -3.084 -0.602 14.609 1.00 86.00 96 ASN A C 1
ATOM 772 O O . ASN A 1 96 ? -3.141 0.626 14.562 1.00 86.00 96 ASN A O 1
ATOM 776 N N . GLY A 1 97 ? -3.801 -1.321 15.485 1.00 86.12 97 GLY A N 1
ATOM 777 C CA . GLY A 1 97 ? -4.694 -0.741 16.497 1.00 86.12 97 GLY A CA 1
ATOM 778 C C . GLY A 1 97 ? -5.910 -0.011 15.921 1.00 86.12 97 GLY A C 1
ATOM 779 O O . GLY A 1 97 ? -6.410 0.922 16.543 1.00 86.12 97 GLY A O 1
ATOM 780 N N . ILE A 1 98 ? -6.338 -0.378 14.709 1.00 86.44 98 ILE A N 1
ATOM 781 C CA . ILE A 1 98 ? -7.530 0.189 14.055 1.00 86.44 98 ILE A CA 1
ATOM 782 C C . ILE A 1 98 ? -8.785 -0.624 14.408 1.00 86.44 98 ILE A C 1
ATOM 784 O O . ILE A 1 98 ? -9.878 -0.064 14.466 1.00 86.44 98 ILE A O 1
ATOM 788 N N . LEU A 1 99 ? -8.613 -1.930 14.638 1.00 83.06 99 LEU A N 1
ATOM 789 C CA . LEU A 1 99 ? -9.626 -2.882 15.097 1.00 83.06 99 LEU A CA 1
ATOM 790 C C . LEU A 1 99 ? -9.131 -3.569 16.372 1.00 83.06 99 LEU A C 1
ATOM 792 O O . LEU A 1 99 ? -9.963 -3.821 17.265 1.00 83.06 99 LEU A O 1
#